Protein AF-A0A0W0TBF0-F1 (afdb_monomer)

Mean predicted aligned error: 8.44 Å

Secondary structure (DSSP, 8-state):
-HHHHHHHHHHHHHHHHHHHTT-------SPSS-HHHHHHHHHHHHHHIIIIITTS---HHHHHHHHHHTHHHHSSHHHHSSPPPTTHHHHHHHHHHHH--SS-TTSHHHHHHHHHHHHHHHHHHHHHHHHHHHHHHHHHIIIIITTHHHHHHHHHHHHHHHHTT-

Nearest PDB structures (foldseek):
  1i49-assembly1_B  TM=1.913E-01  e=9.387E+00  Homo sapiens

Radius of gyration: 16.55 Å; Cα contacts (8 Å, |Δi|>4): 121; chains: 1; bounding box: 34×35×42 Å

Sequence (166 aa):
MRLLFSRLITILLMYCVVLATQAATPKSTDYCPDLNRLELIITELDVMITQEVCTKNVKP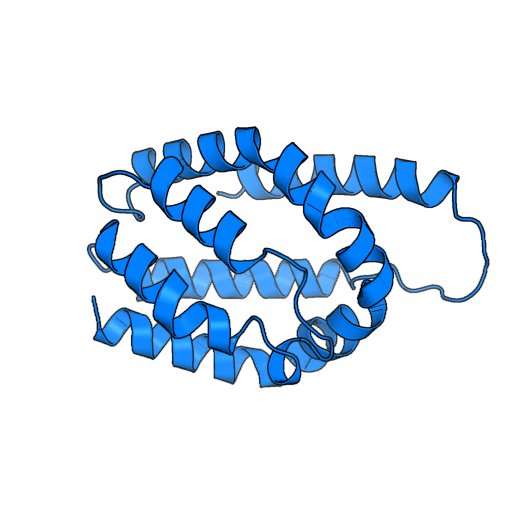ENIQWLAKQLFPKLMNKAFLGVDPPPFWQSITNEVVTNCYPTGNLCMDKVQSDFENCLMEKFPAVIWQFGLWLAENCDALNKNIVLNWDSKKLVVRGLISAFIAKL

pLDDT: mean 81.33, std 16.89, range [35.69, 96.75]

Structure (mmCIF, N/CA/C/O backbone):
data_AF-A0A0W0TBF0-F1
#
_entry.id   AF-A0A0W0TBF0-F1
#
loop_
_atom_site.group_PDB
_atom_site.id
_atom_site.type_symbol
_atom_site.label_atom_id
_atom_site.label_alt_id
_atom_site.label_comp_id
_atom_site.label_asym_id
_atom_site.label_entity_id
_atom_site.label_seq_id
_atom_site.pdbx_PDB_ins_code
_atom_site.Cartn_x
_atom_site.Cartn_y
_atom_site.Cartn_z
_atom_site.occupancy
_atom_site.B_iso_or_equiv
_atom_site.auth_seq_id
_atom_site.auth_comp_id
_atom_site.auth_asym_id
_atom_site.auth_atom_id
_atom_site.pdbx_PDB_model_num
ATOM 1 N N . MET A 1 1 ? -14.763 9.229 -1.726 1.00 42.66 1 MET A N 1
ATOM 2 C CA . MET A 1 1 ? -13.623 8.632 -2.459 1.00 42.66 1 MET A CA 1
ATOM 3 C C . MET A 1 1 ? -13.361 9.186 -3.872 1.00 42.66 1 MET A C 1
ATOM 5 O O . MET A 1 1 ? -12.218 9.513 -4.159 1.00 42.66 1 MET A O 1
ATOM 9 N N . ARG A 1 2 ? -14.361 9.393 -4.755 1.00 37.06 2 ARG A N 1
ATOM 10 C CA . ARG A 1 2 ? -14.132 9.921 -6.133 1.00 37.06 2 ARG A CA 1
ATOM 11 C C . ARG A 1 2 ? -13.478 11.318 -6.222 1.00 37.06 2 ARG A C 1
ATOM 13 O O . ARG A 1 2 ? -12.768 11.597 -7.179 1.00 37.06 2 ARG A O 1
ATOM 20 N N . LEU A 1 3 ? -13.676 12.182 -5.223 1.00 35.91 3 LEU A N 1
ATOM 21 C CA . LEU A 1 3 ? -13.054 13.519 -5.151 1.00 35.91 3 LEU A CA 1
ATOM 22 C C . LEU A 1 3 ? -11.611 13.502 -4.598 1.00 35.91 3 LEU A C 1
ATOM 24 O O . LEU A 1 3 ? -10.888 14.480 -4.767 1.00 35.91 3 LEU A O 1
ATOM 28 N N . LEU A 1 4 ? -11.199 12.397 -3.964 1.00 48.28 4 LEU A N 1
ATOM 29 C CA . LEU A 1 4 ? -9.931 12.235 -3.236 1.00 48.28 4 LEU A CA 1
ATOM 30 C C . LEU A 1 4 ? -8.809 11.816 -4.192 1.00 48.28 4 LEU A C 1
ATOM 32 O O . LEU A 1 4 ? -7.767 12.464 -4.266 1.00 48.28 4 LEU A O 1
ATOM 36 N N . PHE A 1 5 ? -9.092 10.808 -5.020 1.00 42.53 5 PHE A N 1
ATOM 37 C CA . PHE A 1 5 ? -8.205 10.367 -6.095 1.00 42.53 5 PHE A CA 1
ATOM 38 C C . PHE A 1 5 ? -7.980 11.444 -7.145 1.00 42.53 5 PHE A C 1
ATOM 40 O O . PHE A 1 5 ? -6.847 11.679 -7.549 1.00 42.53 5 PHE A O 1
ATOM 47 N N . SER A 1 6 ? -9.040 12.162 -7.524 1.00 35.69 6 SER A N 1
ATOM 48 C CA . SER A 1 6 ? -8.948 13.232 -8.515 1.00 35.69 6 SER A CA 1
ATOM 49 C C . SER A 1 6 ? -7.951 14.317 -8.090 1.00 35.69 6 SER A C 1
ATOM 51 O O . SER A 1 6 ? -7.097 14.687 -8.893 1.00 35.69 6 SER A O 1
ATOM 53 N N . ARG A 1 7 ? -7.976 14.763 -6.821 1.00 41.31 7 ARG A N 1
ATOM 54 C CA . ARG A 1 7 ? -7.078 15.817 -6.309 1.00 41.31 7 ARG A CA 1
ATOM 55 C C . ARG A 1 7 ? -5.642 15.338 -6.075 1.00 41.31 7 ARG A C 1
ATOM 57 O O . ARG A 1 7 ? -4.717 16.082 -6.387 1.00 41.31 7 ARG A O 1
ATOM 64 N N . LEU A 1 8 ? -5.449 14.098 -5.617 1.00 43.69 8 LEU A N 1
ATOM 65 C CA . LEU A 1 8 ? -4.128 13.451 -5.546 1.00 43.69 8 LEU A CA 1
ATOM 66 C C . LEU A 1 8 ? -3.484 13.334 -6.925 1.00 43.69 8 LEU A C 1
ATOM 68 O O . LEU A 1 8 ? -2.328 13.709 -7.093 1.00 43.69 8 LEU A O 1
ATOM 72 N N . ILE A 1 9 ? -4.257 12.889 -7.917 1.00 47.41 9 ILE A N 1
ATOM 73 C CA . ILE A 1 9 ? -3.824 12.789 -9.311 1.00 47.41 9 ILE A CA 1
ATOM 74 C C . ILE A 1 9 ? -3.510 14.180 -9.867 1.00 47.41 9 ILE A C 1
ATOM 76 O O . ILE A 1 9 ? -2.497 14.335 -10.532 1.00 47.41 9 ILE A O 1
ATOM 80 N N . THR A 1 10 ? -4.286 15.222 -9.545 1.00 46.53 10 THR A N 1
ATOM 81 C CA . THR A 1 10 ? -3.979 16.586 -10.029 1.00 46.53 10 THR A CA 1
ATOM 82 C C . THR A 1 10 ? -2.665 17.124 -9.452 1.00 46.53 10 THR A C 1
ATOM 84 O O . THR A 1 10 ? -1.900 17.768 -10.166 1.00 46.53 10 THR A O 1
ATOM 87 N N . ILE A 1 11 ? -2.381 16.851 -8.174 1.00 54.66 11 ILE A N 1
ATOM 88 C CA . ILE A 1 11 ? -1.135 17.264 -7.510 1.00 54.66 11 ILE A CA 1
ATOM 89 C C . ILE A 1 11 ? 0.058 16.453 -8.040 1.00 54.66 11 ILE A C 1
ATOM 91 O O . ILE A 1 11 ? 1.093 17.040 -8.355 1.00 54.66 11 ILE A O 1
ATOM 95 N N . LEU A 1 12 ? -0.097 15.135 -8.221 1.00 50.12 12 LEU A N 1
ATOM 96 C CA . LEU A 1 12 ? 0.917 14.281 -8.850 1.00 50.12 12 LEU A CA 1
ATOM 97 C C . LEU A 1 12 ? 1.203 14.709 -10.295 1.00 50.12 12 LEU A C 1
ATOM 99 O O . LEU A 1 12 ? 2.364 14.812 -10.675 1.00 50.12 12 LEU A O 1
ATOM 103 N N . LEU A 1 13 ? 0.167 15.019 -11.081 1.00 47.91 13 LEU A N 1
ATOM 104 C CA . LEU A 1 13 ? 0.300 15.478 -12.465 1.00 47.91 13 LEU A CA 1
ATOM 105 C C . LEU A 1 13 ? 1.009 16.833 -12.546 1.00 47.91 13 LEU A C 1
ATOM 107 O O . LEU A 1 13 ? 1.907 16.994 -13.370 1.00 47.91 13 LEU A O 1
ATOM 111 N N . MET A 1 14 ? 0.674 17.789 -11.671 1.00 51.81 14 MET A N 1
ATOM 112 C CA . MET A 1 14 ? 1.395 19.067 -11.607 1.00 51.81 14 MET A CA 1
ATOM 113 C C . MET A 1 14 ? 2.875 18.870 -11.247 1.00 51.81 14 MET A C 1
ATOM 115 O O . MET A 1 14 ? 3.736 19.538 -11.815 1.00 51.81 14 MET A O 1
ATOM 119 N N . TYR A 1 15 ? 3.192 17.920 -10.366 1.00 53.25 15 TYR A N 1
ATOM 120 C CA . TYR A 1 15 ? 4.571 17.621 -9.979 1.00 53.25 15 TYR A CA 1
ATOM 121 C C . TYR A 1 15 ? 5.353 16.877 -11.078 1.00 53.25 15 TYR A C 1
ATOM 123 O O . TYR A 1 15 ? 6.505 17.216 -11.347 1.00 53.25 15 TYR A O 1
ATOM 131 N N . CYS A 1 16 ? 4.721 15.934 -11.787 1.00 47.59 16 CYS A N 1
ATOM 132 C CA . CYS A 1 16 ? 5.297 15.264 -12.958 1.00 47.59 16 CYS A CA 1
ATOM 133 C C . CYS A 1 16 ? 5.618 16.249 -14.089 1.00 47.59 16 CYS A C 1
ATOM 135 O O . CYS A 1 16 ? 6.660 16.115 -14.723 1.00 47.59 16 CYS A O 1
ATOM 137 N N . VAL A 1 17 ? 4.777 17.266 -14.314 1.00 53.16 17 VAL A N 1
ATOM 138 C CA . VAL A 1 17 ? 5.052 18.333 -15.293 1.00 53.16 17 VAL A CA 1
ATOM 139 C C . VAL A 1 17 ? 6.274 19.156 -14.875 1.00 53.16 17 VAL A C 1
ATOM 141 O O . VAL A 1 17 ? 7.145 19.417 -15.701 1.00 53.16 17 VAL A O 1
ATOM 144 N N . VAL A 1 18 ? 6.403 19.506 -13.592 1.00 55.72 18 VAL A N 1
ATOM 145 C CA . VAL A 1 18 ? 7.566 20.255 -13.081 1.00 55.72 18 VAL A CA 1
ATOM 146 C C . VAL A 1 18 ? 8.857 19.431 -13.170 1.00 55.72 18 VAL A C 1
ATOM 148 O O . VAL A 1 18 ? 9.891 19.961 -13.574 1.00 55.72 18 VAL A O 1
ATOM 151 N N . LEU A 1 19 ? 8.812 18.130 -12.876 1.00 50.31 19 LEU A N 1
ATOM 152 C CA . LEU A 1 19 ? 9.973 17.241 -12.996 1.00 50.31 19 LEU A CA 1
ATOM 153 C C . LEU A 1 19 ? 10.358 16.951 -14.459 1.00 50.31 19 LEU A C 1
ATOM 155 O O . LEU A 1 19 ? 11.544 16.926 -14.788 1.00 50.31 19 LEU A O 1
ATOM 159 N N . ALA A 1 20 ? 9.379 16.810 -15.358 1.00 49.41 20 ALA A N 1
ATOM 160 C CA . ALA A 1 20 ? 9.617 16.562 -16.782 1.00 49.41 20 ALA A CA 1
ATOM 161 C C . ALA A 1 20 ? 10.278 17.751 -17.503 1.00 49.41 20 ALA A C 1
ATOM 163 O O . ALA A 1 20 ? 10.969 17.553 -18.500 1.00 49.41 20 ALA A O 1
ATOM 164 N N . THR A 1 21 ? 10.131 18.980 -16.992 1.00 49.31 21 THR A N 1
ATOM 165 C CA . THR A 1 21 ? 10.798 20.162 -17.577 1.00 49.31 21 THR A CA 1
ATOM 166 C C . THR A 1 21 ? 12.310 20.221 -17.334 1.00 49.31 21 THR A C 1
ATOM 168 O O . THR A 1 21 ? 12.986 21.012 -17.985 1.00 49.31 21 THR A O 1
ATOM 171 N N . GLN A 1 22 ? 12.867 19.374 -16.457 1.00 47.03 22 GLN A N 1
ATOM 172 C CA . GLN A 1 22 ? 14.301 19.386 -16.126 1.00 47.03 22 GLN A CA 1
ATOM 173 C C . GLN A 1 22 ? 15.070 18.157 -16.635 1.00 47.03 22 GLN A C 1
ATOM 175 O O . GLN A 1 22 ? 16.299 18.161 -16.635 1.00 47.03 22 GLN A O 1
ATOM 180 N N . ALA A 1 23 ? 14.373 17.129 -17.127 1.00 42.50 23 ALA A N 1
ATOM 181 C CA . ALA A 1 23 ? 14.970 15.882 -17.601 1.00 42.50 23 ALA A CA 1
ATOM 182 C C . ALA A 1 23 ? 14.658 15.628 -19.084 1.00 42.50 23 ALA A C 1
ATOM 184 O O . ALA A 1 23 ? 14.138 14.582 -19.464 1.00 42.50 23 ALA A O 1
ATOM 185 N N . ALA A 1 24 ? 14.982 16.585 -19.955 1.00 43.31 24 ALA A N 1
ATOM 186 C CA . ALA A 1 24 ? 14.981 16.336 -21.392 1.00 43.31 24 ALA A CA 1
ATOM 187 C C . ALA A 1 24 ? 16.184 15.450 -21.767 1.00 43.31 24 ALA A C 1
ATOM 189 O O . ALA A 1 24 ? 17.236 15.936 -22.175 1.00 43.31 24 ALA A O 1
ATOM 190 N N . THR A 1 25 ? 16.018 14.131 -21.652 1.00 42.12 25 THR A N 1
ATOM 191 C CA . THR A 1 25 ? 16.780 13.167 -22.457 1.00 42.12 25 THR A CA 1
ATOM 192 C C . THR A 1 25 ? 15.797 12.305 -23.254 1.00 42.12 25 THR A C 1
ATOM 194 O O . THR A 1 25 ? 14.890 11.707 -22.678 1.00 42.12 25 THR A O 1
ATOM 197 N N . PRO A 1 26 ? 15.905 12.264 -24.594 1.00 50.59 26 PRO A N 1
ATOM 198 C CA . PRO A 1 26 ? 14.921 11.601 -25.433 1.00 50.59 26 PRO A CA 1
ATOM 199 C C . PRO A 1 26 ? 15.310 10.132 -25.579 1.00 50.59 26 PRO A C 1
ATOM 201 O O . PRO A 1 26 ? 16.213 9.831 -26.357 1.00 50.59 26 PRO A O 1
ATOM 204 N N . LYS A 1 27 ? 14.665 9.221 -24.836 1.00 41.84 27 LYS A N 1
ATOM 205 C CA . LYS A 1 27 ? 14.562 7.785 -25.185 1.00 41.84 27 LYS A CA 1
ATOM 206 C C . LYS A 1 27 ? 13.635 7.011 -24.234 1.00 41.84 27 LYS A C 1
ATOM 208 O O . LYS A 1 27 ? 14.066 6.158 -23.473 1.00 41.84 27 LYS A O 1
ATOM 213 N N . SER A 1 28 ? 12.344 7.298 -24.309 1.00 43.38 28 SER A N 1
ATOM 214 C CA . SER A 1 28 ? 11.263 6.308 -24.448 1.00 43.38 28 SER A CA 1
ATOM 215 C C . SER A 1 28 ? 9.931 7.031 -24.268 1.00 43.38 28 SER A C 1
ATOM 217 O O . SER A 1 28 ? 9.776 7.905 -23.424 1.00 43.38 28 SER A O 1
ATOM 219 N N . THR A 1 29 ? 8.998 6.734 -25.157 1.00 45.53 29 THR A N 1
ATOM 220 C CA . THR A 1 29 ? 7.708 7.413 -25.313 1.00 45.53 29 THR A CA 1
ATOM 221 C C . THR A 1 29 ? 6.623 6.884 -24.374 1.00 45.53 29 THR A C 1
ATOM 223 O O . THR A 1 29 ? 5.452 7.154 -24.612 1.00 45.53 29 THR A O 1
ATOM 226 N N . ASP A 1 30 ? 6.988 6.186 -23.298 1.00 55.53 30 ASP A N 1
ATOM 227 C CA . ASP A 1 30 ? 6.036 5.689 -22.309 1.00 55.53 30 ASP A CA 1
ATOM 228 C C . ASP A 1 30 ? 6.284 6.411 -20.984 1.00 55.53 30 ASP A C 1
ATOM 230 O O . ASP A 1 30 ? 7.362 6.317 -20.398 1.00 55.53 30 ASP A O 1
ATOM 234 N N . TYR A 1 31 ? 5.291 7.175 -20.522 1.00 65.00 31 TYR A N 1
ATOM 235 C CA . TYR A 1 31 ? 5.307 7.747 -19.178 1.00 65.00 31 TYR A CA 1
ATOM 236 C C . TYR A 1 31 ? 5.559 6.619 -18.175 1.00 65.00 31 TYR A C 1
ATOM 238 O O . TYR A 1 31 ? 4.874 5.597 -18.212 1.00 65.00 31 TYR A O 1
ATOM 246 N N . CYS A 1 32 ? 6.555 6.792 -17.305 1.00 74.12 32 CYS A N 1
ATOM 247 C CA . CYS A 1 32 ? 6.823 5.847 -16.237 1.00 74.12 32 CYS A CA 1
ATOM 248 C C . CYS A 1 32 ? 6.252 6.384 -14.914 1.00 74.12 32 CYS A C 1
ATOM 250 O O . CYS A 1 32 ? 6.642 7.479 -14.494 1.00 74.12 32 CYS A O 1
ATOM 252 N N . PRO A 1 33 ? 5.367 5.629 -14.232 1.00 78.94 33 PRO A N 1
ATOM 253 C CA . PRO A 1 33 ? 4.767 4.352 -14.650 1.00 78.94 33 PRO A CA 1
ATOM 254 C C . PRO A 1 33 ? 3.629 4.539 -15.674 1.00 78.94 33 PRO A C 1
ATOM 256 O O . PRO A 1 33 ? 3.159 5.659 -15.873 1.00 78.94 33 PRO A O 1
ATOM 259 N N . ASP A 1 34 ? 3.134 3.441 -16.265 1.00 86.31 34 ASP A N 1
ATOM 260 C CA . ASP A 1 34 ? 1.900 3.456 -17.071 1.00 86.31 34 ASP A CA 1
ATOM 261 C C . ASP A 1 34 ? 0.722 3.887 -16.179 1.00 86.31 34 ASP A C 1
ATOM 263 O O . ASP A 1 34 ? 0.183 3.101 -15.393 1.00 86.31 34 ASP A O 1
ATOM 267 N N . LEU A 1 35 ? 0.357 5.169 -16.276 1.00 87.06 35 LEU A N 1
ATOM 268 C CA . LEU A 1 35 ? -0.621 5.805 -15.392 1.00 87.06 35 LEU A CA 1
ATOM 269 C C . LEU A 1 35 ? -2.029 5.229 -15.564 1.00 87.06 35 LEU A C 1
ATOM 271 O O . LEU A 1 35 ? -2.746 5.089 -14.576 1.00 87.06 35 LEU A O 1
ATOM 275 N N . ASN A 1 36 ? -2.407 4.845 -16.785 1.00 88.69 36 ASN A N 1
ATOM 276 C CA . ASN A 1 36 ? -3.728 4.278 -17.057 1.00 88.69 36 ASN A CA 1
ATOM 277 C C . ASN A 1 36 ? -3.867 2.908 -16.390 1.00 88.69 36 ASN A C 1
ATOM 279 O O . ASN A 1 36 ? -4.872 2.614 -15.743 1.00 88.69 36 ASN A O 1
ATOM 283 N N . ARG A 1 37 ? -2.837 2.061 -16.505 1.00 88.25 37 ARG A N 1
ATOM 284 C CA . ARG A 1 37 ? -2.821 0.770 -15.806 1.00 88.25 37 ARG A CA 1
ATOM 285 C C . ARG A 1 37 ? -2.757 0.948 -14.301 1.00 88.25 37 ARG A C 1
ATOM 287 O O . ARG A 1 37 ? -3.454 0.234 -13.589 1.00 88.25 37 ARG A O 1
ATOM 294 N N . LEU A 1 38 ? -1.956 1.891 -13.814 1.00 86.81 38 LEU A N 1
ATOM 295 C CA . LEU A 1 38 ? -1.871 2.171 -12.386 1.00 86.81 38 LEU A CA 1
ATOM 296 C C . LEU A 1 38 ? -3.231 2.596 -11.809 1.00 86.81 38 LEU A C 1
ATOM 298 O O . LEU A 1 38 ? -3.619 2.102 -10.752 1.00 86.81 38 LEU A O 1
ATOM 302 N N . GLU A 1 39 ? -3.986 3.443 -12.509 1.00 89.19 39 GLU A N 1
ATOM 303 C CA . GLU A 1 39 ? -5.339 3.844 -12.101 1.00 89.19 39 GLU A CA 1
ATOM 304 C C . GLU A 1 39 ? -6.299 2.645 -12.018 1.00 89.19 39 GLU A C 1
ATOM 306 O O . GLU A 1 39 ? -7.051 2.511 -11.045 1.00 89.19 39 GLU A O 1
ATOM 311 N N . LEU A 1 40 ? -6.232 1.724 -12.986 1.00 90.44 40 LEU A N 1
ATOM 312 C CA . LEU A 1 40 ? -7.013 0.484 -12.955 1.00 90.44 40 LEU A CA 1
ATOM 313 C C . LEU A 1 40 ? -6.640 -0.389 -11.752 1.00 90.44 40 LEU A C 1
ATOM 315 O O . LEU A 1 40 ? -7.528 -0.846 -11.035 1.00 90.44 40 LEU A O 1
ATOM 319 N N . ILE A 1 41 ? -5.344 -0.576 -11.490 1.00 90.62 41 ILE A N 1
ATOM 320 C CA . ILE A 1 41 ? -4.838 -1.337 -10.336 1.00 90.62 41 ILE A CA 1
ATOM 321 C C . ILE A 1 41 ? -5.391 -0.768 -9.033 1.00 90.62 41 ILE A C 1
ATOM 323 O O . ILE A 1 41 ? -5.892 -1.510 -8.188 1.00 90.62 41 ILE A O 1
ATOM 327 N N . ILE A 1 42 ? -5.318 0.552 -8.874 1.00 86.44 42 ILE A N 1
ATOM 328 C CA . ILE A 1 42 ? -5.800 1.222 -7.671 1.00 86.44 42 ILE A CA 1
ATOM 329 C C . ILE A 1 42 ? -7.313 1.050 -7.521 1.00 86.44 42 ILE A C 1
ATOM 331 O O . ILE A 1 42 ? -7.782 0.732 -6.431 1.00 86.44 42 ILE A O 1
ATOM 335 N N . THR A 1 43 ? -8.066 1.191 -8.611 1.00 89.56 43 THR A N 1
ATOM 336 C CA . THR A 1 43 ? -9.519 0.981 -8.607 1.00 89.56 43 THR A CA 1
ATOM 337 C C . THR A 1 43 ? -9.875 -0.451 -8.204 1.00 89.56 43 THR A C 1
ATOM 339 O O . THR A 1 43 ? -10.780 -0.668 -7.401 1.00 89.56 43 THR A O 1
ATOM 342 N N . GLU A 1 44 ? -9.152 -1.449 -8.712 1.00 89.25 44 GLU A N 1
ATOM 343 C CA . GLU A 1 44 ? -9.367 -2.844 -8.321 1.00 89.25 44 GLU A CA 1
ATOM 344 C C . GLU A 1 44 ? -9.060 -3.097 -6.841 1.00 89.25 44 GLU A C 1
ATOM 346 O O . GLU A 1 44 ? -9.787 -3.842 -6.180 1.00 89.25 44 GLU A O 1
ATOM 351 N N . LEU A 1 45 ? -7.982 -2.504 -6.323 1.00 87.19 45 LEU A N 1
ATOM 352 C CA . LEU A 1 45 ? -7.606 -2.616 -4.915 1.00 87.19 45 LEU A CA 1
ATOM 353 C C . LEU A 1 45 ? -8.631 -1.957 -3.999 1.00 87.19 45 LEU A C 1
ATOM 355 O O . LEU A 1 45 ? -8.989 -2.551 -2.985 1.00 87.19 45 LEU A O 1
ATOM 359 N N . ASP A 1 46 ? -9.129 -0.778 -4.371 1.00 86.50 46 ASP A N 1
ATOM 360 C CA . ASP A 1 46 ? -10.203 -0.098 -3.650 1.00 86.50 46 ASP A CA 1
ATOM 361 C C . ASP A 1 46 ? -11.445 -0.989 -3.549 1.00 86.50 46 ASP A C 1
ATOM 363 O O . ASP A 1 46 ? -11.958 -1.231 -2.457 1.00 86.50 46 ASP A O 1
ATOM 367 N N . VAL A 1 47 ? -11.875 -1.571 -4.671 1.00 89.19 47 VAL A N 1
ATOM 368 C CA . VAL A 1 47 ? -13.017 -2.492 -4.687 1.00 89.19 47 VAL A CA 1
ATOM 369 C C . VAL A 1 47 ? -12.780 -3.686 -3.756 1.00 89.19 47 VAL A C 1
ATOM 371 O O . VAL A 1 47 ? -13.655 -3.997 -2.950 1.00 89.19 47 VAL A O 1
ATOM 374 N N . MET A 1 48 ? -11.605 -4.326 -3.809 1.00 84.50 48 MET A N 1
ATOM 375 C CA . MET A 1 48 ? -11.276 -5.459 -2.928 1.00 84.50 48 MET A CA 1
ATOM 376 C C . MET A 1 48 ? -11.282 -5.060 -1.446 1.00 84.50 48 MET A C 1
ATOM 378 O O . MET A 1 48 ? -11.866 -5.757 -0.619 1.00 84.50 48 MET A O 1
ATOM 382 N N . ILE A 1 49 ? -10.672 -3.928 -1.091 1.00 84.81 49 ILE A N 1
ATOM 383 C CA . ILE A 1 49 ? -10.627 -3.453 0.298 1.00 84.81 49 ILE A CA 1
ATOM 384 C C . ILE A 1 49 ? -12.038 -3.098 0.776 1.00 84.81 49 ILE A C 1
ATOM 386 O O . ILE A 1 49 ? -12.481 -3.580 1.817 1.00 84.81 49 ILE A O 1
ATOM 390 N N . THR A 1 50 ? -12.778 -2.311 0.002 1.00 85.94 50 THR A N 1
ATOM 391 C CA . THR A 1 50 ? -14.112 -1.846 0.382 1.00 85.94 50 THR A CA 1
ATOM 392 C C . THR A 1 50 ? -15.102 -3.007 0.517 1.00 85.94 50 THR A C 1
ATOM 394 O O . THR A 1 50 ? -15.874 -3.051 1.474 1.00 85.94 50 THR A O 1
ATOM 397 N N . GLN A 1 51 ? -15.073 -3.981 -0.397 1.00 87.56 51 GLN A N 1
ATOM 398 C CA . GLN A 1 51 ? -16.033 -5.090 -0.397 1.00 87.56 51 GLN A CA 1
ATOM 399 C C . GLN A 1 51 ? -15.652 -6.236 0.544 1.00 87.56 51 GLN A C 1
ATOM 401 O O . GLN A 1 51 ? -16.539 -6.864 1.121 1.00 87.56 51 GLN A O 1
ATOM 406 N N . GLU A 1 52 ? -14.363 -6.534 0.713 1.00 85.44 52 GLU A N 1
ATOM 407 C CA . GLU A 1 52 ? -13.930 -7.723 1.459 1.00 85.44 52 GLU A CA 1
ATOM 408 C C . GLU A 1 52 ? -13.415 -7.378 2.861 1.00 85.44 52 GLU A C 1
ATOM 410 O O . GLU A 1 52 ? -13.700 -8.096 3.820 1.00 85.44 52 GLU A O 1
ATOM 415 N N . VAL A 1 53 ? -12.698 -6.259 3.003 1.00 86.31 53 VAL A N 1
ATOM 416 C CA . VAL A 1 53 ? -12.091 -5.836 4.275 1.00 86.31 53 VAL A CA 1
ATOM 417 C C . VAL A 1 53 ? -13.048 -4.946 5.064 1.00 86.31 53 VAL A C 1
ATOM 419 O O . VAL A 1 53 ? -13.251 -5.173 6.255 1.00 86.31 53 VAL A O 1
ATOM 422 N N . CYS A 1 54 ? -13.699 -3.980 4.411 1.00 85.94 54 CYS A N 1
ATOM 423 C CA . CYS A 1 54 ? -14.562 -3.013 5.093 1.00 85.94 54 CYS A CA 1
ATOM 424 C C . CYS A 1 54 ? -15.947 -3.516 5.494 1.00 85.94 54 CYS A C 1
ATOM 426 O O . CYS A 1 54 ? -16.725 -2.788 6.107 1.00 85.94 54 CYS A O 1
ATOM 428 N N . THR A 1 55 ? -16.212 -4.801 5.278 1.00 85.69 55 THR A N 1
ATOM 429 C CA . THR A 1 55 ? -17.309 -5.515 5.943 1.00 85.69 55 THR A CA 1
ATOM 430 C C . THR A 1 55 ? -16.952 -5.953 7.370 1.00 85.69 55 THR A C 1
ATOM 432 O O . THR A 1 55 ? -17.807 -6.474 8.088 1.00 85.69 55 THR A O 1
ATOM 435 N N . LYS A 1 56 ? -15.696 -5.766 7.798 1.00 86.06 56 LYS A N 1
ATOM 436 C CA . LYS A 1 56 ? -15.171 -6.153 9.114 1.00 86.06 56 LYS A CA 1
ATOM 437 C C . LYS A 1 56 ? -14.902 -4.932 9.998 1.00 86.06 56 LYS A C 1
ATOM 439 O O . LYS A 1 56 ? -14.810 -3.799 9.533 1.00 86.06 56 LYS A O 1
ATOM 444 N N . ASN A 1 57 ? -14.750 -5.173 11.301 1.00 88.50 57 ASN A N 1
ATOM 445 C CA . ASN A 1 57 ? -14.316 -4.150 12.252 1.00 88.50 57 ASN A CA 1
ATOM 446 C C . ASN A 1 57 ? -12.784 -4.086 12.278 1.00 88.50 57 ASN A C 1
ATOM 448 O O . ASN A 1 57 ? -12.148 -4.749 13.096 1.00 88.50 57 ASN A O 1
ATOM 452 N N . VAL A 1 58 ? -12.202 -3.331 11.350 1.00 89.31 58 VAL A N 1
ATOM 453 C CA . VAL A 1 58 ? -10.751 -3.156 11.259 1.00 89.31 58 VAL A CA 1
ATOM 454 C C . VAL A 1 58 ? -10.321 -2.184 12.343 1.00 89.31 58 VAL A C 1
ATOM 456 O O . VAL A 1 58 ? -10.779 -1.052 12.328 1.00 89.31 58 VAL A O 1
ATOM 459 N N . LYS A 1 59 ? -9.458 -2.609 13.265 1.00 91.38 59 LYS A N 1
ATOM 460 C CA . LYS A 1 59 ? -8.926 -1.799 14.369 1.00 91.38 59 LYS A CA 1
ATOM 461 C C . LYS A 1 59 ? -7.430 -1.489 14.180 1.00 91.38 59 LYS A C 1
ATOM 463 O O . LYS A 1 59 ? -6.762 -2.167 13.388 1.00 91.38 59 LYS A O 1
ATOM 468 N N . PRO A 1 60 ? -6.857 -0.515 14.916 1.00 89.06 60 PRO A N 1
ATOM 469 C CA . PRO A 1 60 ? -5.440 -0.154 14.803 1.00 89.06 60 PRO A CA 1
ATOM 470 C C . PRO A 1 60 ? -4.476 -1.335 14.952 1.00 89.06 60 PRO A C 1
ATOM 472 O O . PRO A 1 60 ? -3.529 -1.467 14.175 1.00 89.06 60 PRO A O 1
ATOM 475 N N . GLU A 1 61 ? -4.738 -2.250 15.888 1.00 90.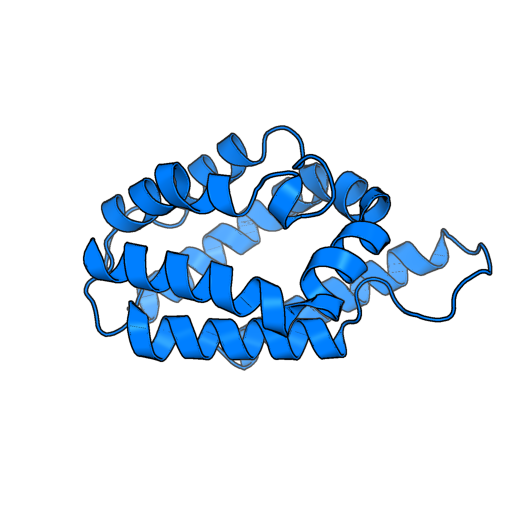94 61 GLU A N 1
ATOM 476 C CA . GLU A 1 61 ? -3.919 -3.445 16.104 1.00 90.94 61 GLU A CA 1
ATOM 477 C C . GLU A 1 61 ? -3.874 -4.370 14.878 1.00 90.94 61 GLU A C 1
ATOM 479 O O . GLU A 1 61 ? -2.856 -5.025 14.629 1.00 90.94 61 GLU A O 1
ATOM 484 N N . ASN A 1 62 ? -4.940 -4.394 14.070 1.00 89.88 62 ASN A N 1
ATOM 485 C CA . ASN A 1 62 ? -4.976 -5.177 12.842 1.00 89.88 62 ASN A CA 1
ATOM 486 C C . ASN A 1 62 ? -4.023 -4.575 11.803 1.00 89.88 62 ASN A C 1
ATOM 488 O O . ASN A 1 62 ? -3.226 -5.298 11.204 1.00 89.88 62 ASN A O 1
ATOM 492 N N . ILE A 1 63 ? -4.045 -3.253 11.628 1.00 86.12 63 ILE A N 1
ATOM 493 C CA . ILE A 1 63 ? -3.168 -2.569 10.668 1.00 86.12 63 ILE A CA 1
ATOM 494 C C . ILE A 1 63 ? -1.704 -2.622 11.116 1.00 86.12 63 ILE A C 1
ATOM 496 O O . ILE A 1 63 ? -0.822 -2.857 10.291 1.00 86.12 63 ILE A O 1
ATOM 500 N N . GLN A 1 64 ? -1.426 -2.521 12.419 1.00 87.06 64 GLN A N 1
ATOM 501 C CA . GLN A 1 64 ? -0.077 -2.741 12.951 1.00 87.06 64 GLN A CA 1
ATOM 502 C C . GLN A 1 64 ? 0.433 -4.161 12.675 1.00 87.06 64 GLN A C 1
ATOM 504 O O . GLN A 1 64 ? 1.602 -4.347 12.327 1.00 87.06 64 GLN A O 1
ATOM 509 N N . TRP A 1 65 ? -0.426 -5.175 12.819 1.00 88.88 65 TRP A N 1
ATOM 510 C CA . TRP A 1 65 ? -0.077 -6.549 12.462 1.00 88.88 65 TRP A CA 1
ATOM 511 C C . TRP A 1 65 ? 0.210 -6.677 10.962 1.00 88.88 65 TRP A C 1
ATOM 513 O O . TRP A 1 65 ? 1.234 -7.244 10.585 1.00 88.88 65 TRP A O 1
ATOM 523 N N . LEU A 1 66 ? -0.629 -6.088 10.109 1.00 86.94 66 LEU A N 1
ATOM 524 C CA . LEU A 1 66 ? -0.451 -6.088 8.657 1.00 86.94 66 LEU A CA 1
ATOM 525 C C . LEU A 1 66 ? 0.863 -5.406 8.238 1.00 86.94 66 LEU A C 1
ATOM 527 O O . LEU A 1 66 ? 1.617 -5.985 7.451 1.00 86.94 66 LEU A O 1
ATOM 531 N N . ALA A 1 67 ? 1.199 -4.255 8.826 1.00 86.12 67 ALA A N 1
ATOM 532 C CA . ALA A 1 67 ? 2.460 -3.551 8.579 1.00 86.12 67 ALA A CA 1
ATOM 533 C C . ALA A 1 67 ? 3.691 -4.390 8.968 1.00 86.12 67 ALA A C 1
ATOM 535 O O . ALA A 1 67 ? 4.708 -4.369 8.278 1.00 86.12 67 ALA A O 1
ATOM 536 N N . LYS A 1 68 ? 3.600 -5.172 10.050 1.00 86.81 68 LYS A N 1
ATOM 537 C CA . LYS A 1 68 ? 4.705 -6.019 10.527 1.00 86.81 68 LYS A CA 1
ATOM 538 C C . LYS A 1 68 ? 4.822 -7.352 9.788 1.00 86.81 68 LYS A C 1
ATOM 540 O O . LYS A 1 68 ? 5.930 -7.848 9.633 1.00 86.81 68 LYS A O 1
ATOM 545 N N . GLN A 1 69 ? 3.705 -7.952 9.381 1.00 87.06 69 GLN A N 1
ATOM 546 C CA . GLN A 1 69 ? 3.667 -9.349 8.926 1.00 87.06 69 GLN A CA 1
ATOM 547 C C . GLN A 1 69 ? 3.433 -9.505 7.425 1.00 87.06 69 GLN A C 1
ATOM 549 O O . GLN A 1 69 ? 3.928 -10.458 6.817 1.00 87.06 69 GLN A O 1
ATOM 554 N N . LEU A 1 70 ? 2.665 -8.600 6.815 1.00 85.62 70 LEU A N 1
ATOM 555 C CA . LEU A 1 70 ? 2.250 -8.724 5.419 1.00 85.62 70 LEU A CA 1
ATOM 556 C C . LEU A 1 70 ? 2.965 -7.735 4.506 1.00 85.62 70 LEU A C 1
ATOM 558 O O . LEU A 1 70 ? 3.400 -8.136 3.431 1.00 85.62 70 LEU A O 1
ATOM 562 N N . PHE A 1 71 ? 3.173 -6.488 4.930 1.00 86.06 71 PHE A N 1
ATOM 563 C CA . PHE A 1 71 ? 3.901 -5.514 4.110 1.00 86.06 71 PHE A CA 1
ATOM 564 C C . PHE A 1 71 ? 5.319 -5.951 3.721 1.00 86.06 71 PHE A C 1
ATOM 566 O O . PHE A 1 71 ? 5.654 -5.775 2.552 1.00 86.06 71 PHE A O 1
ATOM 573 N N . PRO A 1 72 ? 6.127 -6.621 4.571 1.00 90.94 72 PRO A N 1
ATOM 574 C CA . PRO A 1 72 ? 7.420 -7.161 4.135 1.00 90.94 72 PRO A CA 1
ATOM 575 C C . PRO A 1 72 ? 7.324 -8.160 2.967 1.00 90.94 72 PRO A C 1
ATOM 577 O O . PRO A 1 72 ? 8.270 -8.318 2.196 1.00 90.94 72 PRO A O 1
ATOM 580 N N . LYS A 1 73 ? 6.174 -8.827 2.789 1.00 89.31 73 LYS A N 1
ATOM 581 C CA . LYS A 1 73 ? 5.934 -9.755 1.669 1.00 89.31 73 LYS A CA 1
ATOM 582 C C . LYS A 1 73 ? 5.680 -9.032 0.340 1.00 89.31 73 LYS A C 1
ATOM 584 O O . LYS A 1 73 ? 5.828 -9.652 -0.710 1.00 89.31 73 LYS A O 1
ATOM 589 N N . LEU A 1 74 ? 5.356 -7.739 0.387 1.00 89.94 74 LEU A N 1
ATOM 590 C CA . LEU A 1 74 ? 5.259 -6.850 -0.775 1.00 89.94 74 LEU A CA 1
ATOM 591 C C . LEU A 1 74 ? 6.513 -5.981 -0.937 1.00 89.94 74 LEU A C 1
ATOM 593 O O . LEU A 1 74 ? 6.959 -5.735 -2.050 1.00 89.94 74 LEU A O 1
ATOM 597 N N . MET A 1 75 ? 7.120 -5.559 0.169 1.00 91.50 75 MET A N 1
ATOM 598 C CA . MET A 1 75 ? 8.296 -4.690 0.208 1.00 91.50 75 MET A CA 1
ATOM 599 C C . MET A 1 75 ? 9.593 -5.500 0.195 1.00 91.50 75 MET A C 1
ATOM 601 O O . MET A 1 75 ? 10.416 -5.422 1.106 1.00 91.50 75 MET A O 1
ATOM 605 N N . ASN A 1 76 ? 9.764 -6.314 -0.845 1.00 93.81 76 ASN A N 1
ATOM 606 C CA . ASN A 1 76 ? 10.978 -7.089 -1.080 1.00 93.81 76 ASN A CA 1
ATOM 607 C C . ASN A 1 76 ? 11.309 -7.169 -2.572 1.00 93.81 76 ASN A C 1
ATOM 609 O O . ASN A 1 76 ? 10.453 -6.960 -3.435 1.00 93.81 76 ASN A O 1
ATOM 613 N N . LYS A 1 77 ? 12.553 -7.556 -2.862 1.00 95.88 77 LYS A N 1
ATOM 614 C CA . LYS A 1 77 ? 13.083 -7.653 -4.223 1.00 95.88 77 LYS A CA 1
ATOM 615 C C . LYS A 1 77 ? 12.302 -8.589 -5.137 1.00 95.88 77 LYS A C 1
ATOM 617 O O . LYS A 1 77 ? 12.145 -8.285 -6.313 1.00 95.88 77 LYS A O 1
ATOM 622 N N . ALA A 1 78 ? 11.781 -9.703 -4.625 1.00 95.06 78 ALA A N 1
ATOM 623 C CA . ALA A 1 78 ? 11.025 -10.649 -5.446 1.00 95.06 78 ALA A CA 1
ATOM 624 C C . ALA A 1 78 ? 9.675 -10.068 -5.901 1.00 95.06 78 ALA A C 1
ATOM 626 O O . ALA A 1 78 ? 9.220 -10.321 -7.021 1.00 95.06 78 ALA A O 1
ATOM 627 N N . PHE A 1 79 ? 9.027 -9.268 -5.052 1.00 93.00 79 PHE A N 1
ATOM 628 C CA . PHE A 1 79 ? 7.776 -8.618 -5.414 1.00 93.00 79 PHE A CA 1
ATOM 629 C C . PHE A 1 79 ? 8.007 -7.372 -6.282 1.00 93.00 79 PHE A C 1
ATOM 631 O O . PHE A 1 79 ? 7.409 -7.293 -7.356 1.00 93.00 79 PHE A O 1
ATOM 638 N N . LEU A 1 80 ? 8.894 -6.463 -5.857 1.00 93.88 80 LEU A N 1
ATOM 639 C CA . LEU A 1 80 ? 9.145 -5.163 -6.498 1.00 93.88 80 LEU A CA 1
ATOM 640 C C . LEU A 1 80 ? 10.039 -5.246 -7.747 1.00 93.88 80 LEU A C 1
ATOM 642 O O . LEU A 1 80 ? 9.999 -4.361 -8.595 1.00 93.88 80 LEU A O 1
ATOM 646 N N . GLY A 1 81 ? 10.870 -6.286 -7.857 1.00 94.88 81 GLY A N 1
ATOM 647 C CA . GLY A 1 81 ? 11.932 -6.394 -8.864 1.00 94.88 81 GLY A CA 1
ATOM 648 C C . GLY A 1 81 ? 13.213 -5.624 -8.520 1.00 94.88 81 GLY A C 1
ATOM 649 O O . GLY A 1 81 ? 14.216 -5.769 -9.214 1.00 94.88 81 GLY A O 1
ATOM 650 N N . VAL A 1 82 ? 13.193 -4.843 -7.440 1.00 95.50 82 VAL A N 1
ATOM 651 C CA . VAL A 1 82 ? 14.295 -4.021 -6.920 1.00 95.50 82 VAL A CA 1
ATOM 652 C C . VAL A 1 82 ? 14.306 -4.074 -5.398 1.00 95.50 82 VAL A C 1
ATOM 654 O O . VAL A 1 82 ? 13.294 -4.397 -4.773 1.00 95.50 82 VAL A O 1
ATOM 657 N N . ASP A 1 83 ? 15.449 -3.773 -4.792 1.00 96.75 83 ASP A N 1
ATOM 658 C CA . ASP A 1 83 ? 15.538 -3.679 -3.338 1.00 96.75 83 ASP A CA 1
ATOM 659 C C . ASP A 1 83 ? 14.648 -2.530 -2.825 1.00 96.75 83 ASP A C 1
ATOM 661 O O . ASP A 1 83 ? 14.619 -1.465 -3.446 1.00 96.75 83 ASP A O 1
ATOM 665 N N . PRO A 1 84 ? 13.884 -2.739 -1.736 1.00 94.19 84 PRO A N 1
ATOM 666 C CA . PRO A 1 84 ? 12.931 -1.749 -1.243 1.00 94.19 84 PRO A CA 1
ATOM 667 C C . PRO A 1 84 ? 13.642 -0.457 -0.804 1.00 94.19 84 PRO A C 1
ATOM 669 O O . PRO A 1 84 ? 14.818 -0.504 -0.429 1.00 94.19 84 PRO A O 1
ATOM 672 N N . PRO A 1 85 ? 12.940 0.693 -0.794 1.00 91.88 85 PRO A N 1
ATOM 673 C CA . PRO A 1 85 ? 13.552 1.957 -0.419 1.00 91.88 85 PRO A CA 1
ATOM 674 C C . PRO A 1 85 ? 14.065 1.903 1.024 1.00 91.88 85 PRO A C 1
ATOM 676 O O . PRO A 1 85 ? 13.456 1.249 1.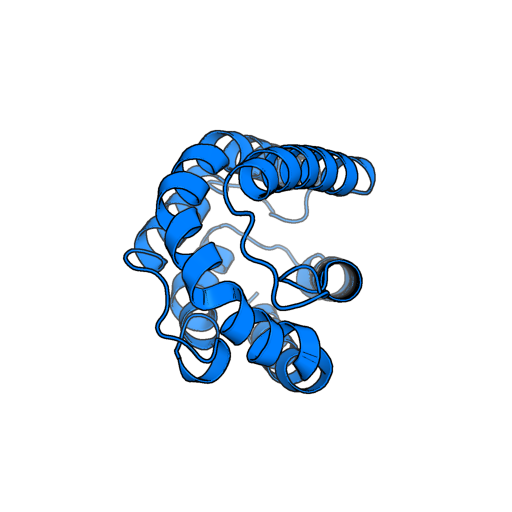879 1.00 91.88 85 PRO A O 1
ATOM 679 N N . PRO A 1 86 ? 15.165 2.598 1.343 1.00 90.19 86 PRO A N 1
ATOM 680 C CA . PRO A 1 86 ? 15.667 2.642 2.707 1.00 90.19 86 PRO A CA 1
ATOM 681 C C . PRO A 1 86 ? 14.601 3.210 3.655 1.00 90.19 86 PRO A C 1
ATOM 683 O O . PRO A 1 86 ? 13.793 4.056 3.281 1.00 90.19 86 PRO A O 1
ATOM 686 N N . PHE A 1 87 ? 14.588 2.725 4.898 1.00 89.00 87 PHE A N 1
ATOM 687 C CA . PHE A 1 87 ? 13.673 3.173 5.961 1.00 89.00 87 PHE A CA 1
ATOM 688 C C . PHE A 1 87 ? 12.169 2.960 5.705 1.00 89.00 87 PHE A C 1
ATOM 690 O O . PHE A 1 87 ? 11.358 3.395 6.527 1.00 89.00 87 PHE A O 1
ATOM 697 N N . TRP A 1 88 ? 11.776 2.230 4.650 1.00 89.88 88 TRP A N 1
ATOM 698 C CA . TRP A 1 88 ? 10.366 2.019 4.294 1.00 89.88 88 TRP A CA 1
ATOM 699 C C . TRP A 1 88 ? 9.506 1.517 5.457 1.00 89.88 88 TRP A C 1
ATOM 701 O O . TRP A 1 88 ? 8.376 1.966 5.658 1.00 89.88 88 TRP A O 1
ATOM 711 N N . GLN A 1 89 ? 10.064 0.615 6.264 1.00 89.88 89 GLN A N 1
ATOM 712 C CA . GLN A 1 89 ? 9.371 0.013 7.392 1.00 89.88 89 GLN A CA 1
ATOM 713 C C . GLN A 1 89 ? 9.158 1.015 8.533 1.00 89.88 89 GLN A C 1
ATOM 715 O O . GLN A 1 89 ? 8.099 1.015 9.156 1.00 89.88 89 GLN A O 1
ATOM 720 N N . SER A 1 90 ? 10.132 1.894 8.789 1.00 89.62 90 SER A N 1
ATOM 721 C CA . SER A 1 90 ? 10.013 2.939 9.814 1.00 89.62 90 SER A CA 1
ATOM 722 C C . SER A 1 90 ? 8.912 3.930 9.453 1.00 89.62 90 SER A C 1
ATOM 724 O O . SER A 1 90 ? 8.048 4.215 10.274 1.00 89.62 90 SER A O 1
ATOM 726 N N . ILE A 1 91 ? 8.904 4.386 8.200 1.00 87.50 91 ILE A N 1
ATOM 727 C CA . ILE A 1 91 ? 7.920 5.344 7.679 1.00 87.50 91 ILE A CA 1
ATOM 728 C C . ILE A 1 91 ? 6.519 4.733 7.696 1.00 87.50 91 ILE A C 1
ATOM 730 O O . ILE A 1 91 ? 5.572 5.353 8.170 1.00 87.50 91 ILE A O 1
ATOM 734 N N . THR A 1 92 ? 6.395 3.476 7.264 1.00 86.88 92 THR A N 1
ATOM 735 C CA . THR A 1 92 ? 5.136 2.724 7.351 1.00 86.88 92 THR A CA 1
ATOM 736 C C . THR A 1 92 ? 4.623 2.672 8.789 1.00 86.88 92 THR A C 1
ATOM 738 O O . THR A 1 92 ? 3.460 2.978 9.044 1.00 86.88 92 THR A O 1
ATOM 741 N N . ASN A 1 93 ? 5.480 2.288 9.739 1.00 87.81 93 ASN A N 1
ATOM 742 C CA . ASN A 1 93 ? 5.095 2.178 11.143 1.00 87.81 93 ASN A CA 1
ATOM 743 C C . ASN A 1 93 ? 4.676 3.533 11.723 1.00 87.81 93 ASN A C 1
ATOM 745 O O . ASN A 1 93 ? 3.712 3.595 12.486 1.00 87.81 93 ASN A O 1
ATOM 749 N N . GLU A 1 94 ? 5.375 4.606 11.353 1.00 87.81 94 GLU A N 1
ATOM 750 C CA . GLU A 1 94 ? 5.039 5.965 11.761 1.00 87.81 94 GLU A CA 1
ATOM 751 C C . GLU A 1 94 ? 3.660 6.380 11.234 1.00 87.81 94 GLU A C 1
ATOM 753 O O . GLU A 1 94 ? 2.831 6.849 12.011 1.00 87.81 94 GLU A O 1
ATOM 758 N N . VAL A 1 95 ? 3.390 6.175 9.942 1.00 87.06 95 VAL A N 1
ATOM 759 C CA . VAL A 1 95 ? 2.094 6.500 9.327 1.00 87.06 95 VAL A CA 1
ATOM 760 C C . VAL A 1 95 ? 0.971 5.715 9.995 1.00 87.06 95 VAL A C 1
ATOM 762 O O . VAL A 1 95 ? -0.018 6.308 10.411 1.00 87.06 95 VAL A O 1
ATOM 765 N N . VAL A 1 96 ? 1.129 4.400 10.167 1.00 86.62 96 VAL A N 1
ATOM 766 C CA . VAL A 1 96 ? 0.105 3.564 10.812 1.00 86.62 96 VAL A CA 1
ATOM 767 C C . VAL A 1 96 ? -0.165 4.024 12.243 1.00 86.62 96 VAL A C 1
ATOM 769 O O . VAL A 1 96 ? -1.318 4.154 12.636 1.00 86.62 96 VAL A O 1
ATOM 772 N N . THR A 1 97 ? 0.884 4.296 13.018 1.00 88.44 97 THR A N 1
ATOM 773 C CA . THR A 1 97 ? 0.739 4.658 14.435 1.00 88.44 97 THR A CA 1
ATOM 774 C C . THR A 1 97 ? 0.138 6.049 14.612 1.00 88.44 97 THR A C 1
ATOM 776 O O . THR A 1 97 ? -0.708 6.244 15.480 1.00 88.44 97 THR A O 1
ATOM 779 N N . ASN A 1 98 ? 0.553 7.010 13.786 1.00 90.12 98 ASN A N 1
ATOM 780 C CA . ASN A 1 98 ? 0.173 8.410 13.955 1.00 90.12 98 ASN A CA 1
ATOM 781 C C . ASN A 1 98 ? -1.126 8.767 13.230 1.00 90.12 98 ASN A C 1
ATOM 783 O O . ASN A 1 98 ? -1.888 9.584 13.736 1.00 90.12 98 ASN A O 1
ATOM 787 N N . CYS A 1 99 ? -1.386 8.168 12.066 1.00 89.00 99 CYS A N 1
ATOM 788 C CA . CYS A 1 99 ? -2.568 8.487 11.266 1.00 89.00 99 CYS A CA 1
ATOM 789 C C . CYS A 1 99 ? -3.755 7.578 11.552 1.00 89.00 99 CYS A C 1
ATOM 791 O O . CYS A 1 99 ? -4.879 7.935 11.212 1.00 89.00 99 CYS A O 1
ATOM 793 N N . TYR A 1 100 ? -3.540 6.431 12.200 1.00 90.69 100 TYR A N 1
ATOM 794 C CA . TYR A 1 100 ? -4.626 5.538 12.581 1.00 90.69 100 TYR A CA 1
ATOM 795 C C . TYR A 1 100 ? -4.574 5.131 14.064 1.00 90.69 100 TYR A C 1
ATOM 797 O O . TYR A 1 100 ? -4.382 3.959 14.396 1.00 90.69 100 TYR A O 1
ATOM 805 N N . PRO A 1 101 ? -4.747 6.092 14.991 1.00 89.25 101 PRO A N 1
ATOM 806 C CA . PRO A 1 101 ? -4.592 5.826 16.417 1.00 89.25 101 PRO A CA 1
ATOM 807 C C . PRO A 1 101 ? -5.780 5.069 17.028 1.00 89.25 101 PRO A C 1
ATOM 809 O O . PRO A 1 101 ? -5.597 4.325 17.989 1.00 89.25 101 PRO A O 1
ATOM 812 N N . THR A 1 102 ? -7.006 5.267 16.521 1.00 91.94 102 THR A N 1
ATOM 813 C CA . THR A 1 102 ? -8.237 4.696 17.099 1.00 91.94 102 THR A CA 1
ATOM 814 C C . THR A 1 102 ? -9.349 4.523 16.058 1.00 91.94 102 THR A C 1
ATOM 816 O O . THR A 1 102 ? -9.286 5.081 14.965 1.00 91.94 102 THR A O 1
ATOM 819 N N . GLY A 1 103 ? -10.403 3.787 16.429 1.00 92.00 103 GLY A N 1
ATOM 820 C CA . GLY A 1 103 ? -11.633 3.659 15.641 1.00 92.00 103 GLY A CA 1
ATOM 821 C C . GLY A 1 103 ? -11.597 2.536 14.605 1.00 92.00 103 GLY A C 1
ATOM 822 O O . GLY A 1 103 ? -10.606 1.820 14.483 1.00 92.00 103 GLY A O 1
ATOM 823 N N . ASN A 1 104 ? -12.700 2.366 13.873 1.00 92.12 104 ASN A N 1
ATOM 824 C CA . ASN A 1 104 ? -12.767 1.421 12.761 1.00 92.12 104 ASN A CA 1
ATOM 825 C C . ASN A 1 104 ? -12.290 2.105 11.472 1.00 92.12 104 ASN A C 1
ATOM 827 O O . ASN A 1 104 ? -12.911 3.087 11.068 1.00 9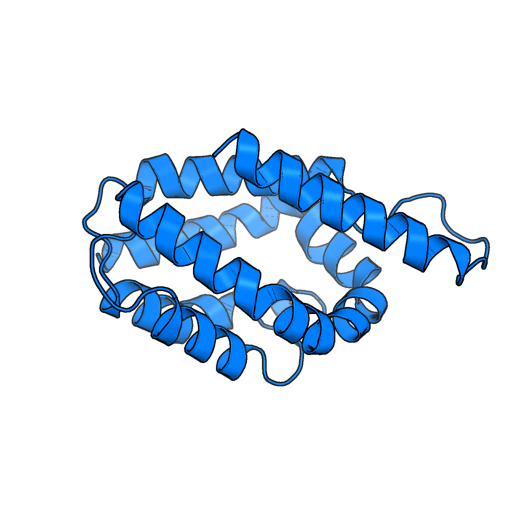2.12 104 ASN A O 1
ATOM 831 N N . LEU A 1 105 ? -11.242 1.584 10.817 1.00 87.44 105 LEU A N 1
ATOM 832 C CA . LEU A 1 105 ? -10.678 2.169 9.586 1.00 87.44 105 LEU A CA 1
ATOM 833 C C . LEU A 1 105 ? -11.711 2.295 8.458 1.00 87.44 105 LEU A C 1
ATOM 835 O O . LEU A 1 105 ? -11.521 3.075 7.539 1.00 87.44 105 LEU A O 1
ATOM 839 N N . CYS A 1 106 ? -12.803 1.540 8.515 1.00 90.00 106 CYS A N 1
ATOM 840 C CA . CYS A 1 106 ? -13.836 1.533 7.486 1.00 90.00 106 CYS A CA 1
ATOM 841 C C . CYS A 1 106 ? -15.016 2.473 7.769 1.00 90.00 106 CYS A C 1
ATOM 843 O O . CYS A 1 106 ? -16.013 2.439 7.056 1.00 90.00 106 CYS A O 1
ATOM 845 N N . MET A 1 107 ? -14.922 3.312 8.803 1.00 91.25 107 MET A N 1
ATOM 846 C CA . MET A 1 107 ? -15.860 4.413 9.016 1.00 91.25 107 MET A CA 1
ATOM 847 C C . MET A 1 107 ? -15.390 5.664 8.275 1.00 91.25 107 MET A C 1
ATOM 849 O O . MET A 1 107 ? -14.244 6.070 8.450 1.00 91.25 107 MET A O 1
ATOM 853 N N . ASP A 1 108 ? -16.299 6.338 7.567 1.00 90.06 108 ASP A N 1
ATOM 854 C CA . ASP A 1 108 ? -16.012 7.548 6.776 1.00 90.06 108 ASP A CA 1
ATOM 855 C C . ASP A 1 108 ? -15.182 8.593 7.533 1.00 90.06 108 ASP A C 1
ATOM 857 O O . ASP A 1 108 ? -14.220 9.143 7.002 1.00 90.06 108 ASP A O 1
ATOM 861 N N . LYS A 1 109 ? -15.523 8.848 8.804 1.00 90.75 109 LYS A N 1
ATOM 862 C CA . LYS A 1 109 ? -14.785 9.804 9.638 1.00 90.75 109 LYS A CA 1
ATOM 863 C C . LYS A 1 109 ? -13.335 9.370 9.858 1.00 90.75 109 LYS A C 1
ATOM 865 O O . LYS A 1 109 ? -12.432 10.179 9.708 1.00 90.75 109 LYS A O 1
ATOM 870 N N . VAL A 1 110 ? -13.117 8.099 10.189 1.00 90.44 110 VAL A N 1
ATOM 871 C CA . VAL A 1 110 ? -11.775 7.561 10.449 1.00 90.44 110 VAL A CA 1
ATOM 872 C C . VAL A 1 110 ? -10.951 7.530 9.162 1.00 90.44 110 VAL A C 1
ATOM 874 O O . VAL A 1 110 ? -9.768 7.850 9.202 1.00 90.44 110 VAL A O 1
ATOM 877 N N . GLN A 1 111 ? -11.569 7.215 8.018 1.00 88.75 111 GLN A N 1
ATOM 878 C CA . GLN A 1 111 ? -10.917 7.308 6.707 1.00 88.75 111 GLN A CA 1
ATOM 879 C C . GLN A 1 111 ? -10.495 8.741 6.398 1.00 88.75 111 GLN A C 1
ATOM 881 O O . GLN A 1 111 ? -9.343 8.973 6.051 1.00 88.75 111 GLN A O 1
ATOM 886 N N . SER A 1 112 ? -11.395 9.708 6.592 1.00 90.44 112 SER A N 1
ATOM 887 C CA . SER A 1 112 ? -11.085 11.120 6.372 1.00 90.44 112 SER A CA 1
ATOM 888 C C . SER A 1 112 ? -9.971 11.621 7.298 1.00 90.44 112 SER A C 1
ATOM 890 O O . SER A 1 112 ? -9.101 12.363 6.846 1.00 90.44 112 SER A O 1
ATOM 892 N N . ASP A 1 113 ? -9.978 11.229 8.574 1.00 91.56 113 ASP A N 1
ATOM 893 C CA . ASP A 1 113 ? -8.940 11.608 9.538 1.00 91.56 113 ASP A CA 1
ATOM 894 C C . ASP A 1 113 ? -7.583 10.983 9.158 1.00 91.56 113 ASP A C 1
ATOM 896 O O . ASP A 1 113 ? -6.554 11.665 9.158 1.00 91.56 113 ASP A O 1
ATOM 900 N N . PHE A 1 114 ? -7.588 9.706 8.758 1.00 89.38 114 PHE A N 1
ATOM 901 C CA . PHE A 1 114 ? -6.402 9.003 8.268 1.00 89.38 114 PHE A CA 1
ATOM 902 C C . PHE A 1 114 ? -5.817 9.669 7.018 1.00 89.38 114 PHE A C 1
ATOM 904 O O . PHE A 1 114 ? -4.611 9.907 6.950 1.00 89.38 114 PHE A O 1
ATOM 911 N N . GLU A 1 115 ? -6.663 10.000 6.041 1.00 88.12 115 GLU A N 1
ATOM 912 C CA . GLU A 1 115 ? -6.266 10.668 4.802 1.00 88.12 115 GLU A CA 1
ATOM 913 C C . GLU A 1 115 ? -5.658 12.045 5.062 1.00 88.12 115 GLU A C 1
ATOM 915 O O . GLU A 1 115 ? -4.596 12.352 4.522 1.00 88.12 115 GLU A O 1
ATOM 920 N N . ASN A 1 116 ? -6.291 12.860 5.908 1.00 91.12 116 ASN A N 1
ATOM 921 C CA . ASN A 1 116 ? -5.777 14.182 6.256 1.00 91.12 116 ASN A CA 1
ATOM 922 C C . ASN A 1 116 ? -4.390 14.080 6.905 1.00 91.12 116 ASN A C 1
ATOM 924 O O . ASN A 1 116 ? -3.462 14.767 6.483 1.00 91.12 116 ASN A O 1
ATOM 928 N N . CYS A 1 117 ? -4.212 13.156 7.853 1.00 91.81 117 CYS A N 1
ATOM 929 C CA . CYS A 1 117 ? -2.902 12.912 8.455 1.00 91.81 117 CYS A CA 1
ATOM 930 C C . CYS A 1 117 ? -1.866 12.423 7.430 1.00 91.81 117 CYS A C 1
ATOM 932 O O . CYS A 1 117 ? -0.712 12.861 7.445 1.00 91.81 117 CYS A O 1
ATOM 934 N N . LEU A 1 118 ? -2.254 11.533 6.510 1.00 88.06 118 LEU A N 1
ATOM 935 C CA . LEU A 1 118 ? -1.353 11.065 5.460 1.00 88.06 118 LEU A CA 1
ATOM 936 C C . LEU A 1 118 ? -0.928 12.213 4.538 1.00 88.06 118 LEU A C 1
ATOM 938 O O . LEU A 1 118 ? 0.248 12.297 4.192 1.00 88.06 118 LEU A O 1
ATOM 942 N N . MET A 1 119 ? -1.847 13.110 4.175 1.00 88.00 119 MET A N 1
ATOM 943 C CA . MET A 1 119 ? -1.558 14.290 3.355 1.00 88.00 119 MET A CA 1
ATOM 944 C C . MET A 1 119 ? -0.575 15.243 4.029 1.00 88.00 119 MET A C 1
ATOM 946 O O . MET A 1 119 ? 0.321 15.762 3.366 1.00 88.00 119 MET A O 1
ATOM 950 N N . GLU A 1 120 ? -0.688 15.433 5.343 1.00 90.25 120 GLU A N 1
ATOM 951 C CA . GLU A 1 120 ? 0.276 16.225 6.115 1.00 90.25 120 GLU A CA 1
ATOM 952 C C . GLU A 1 120 ? 1.677 15.596 6.101 1.00 90.25 120 GLU A C 1
ATOM 954 O O . GLU A 1 120 ? 2.683 16.302 6.019 1.00 90.25 120 GLU A O 1
ATOM 959 N N . LYS A 1 121 ? 1.758 14.261 6.132 1.00 84.88 121 LYS A N 1
ATOM 960 C CA . LYS A 1 121 ? 3.028 13.517 6.078 1.00 84.88 121 LYS A CA 1
ATOM 961 C C . LYS A 1 121 ? 3.564 13.314 4.660 1.00 84.88 121 LYS A C 1
ATOM 963 O O . LYS A 1 121 ? 4.749 13.017 4.496 1.00 84.88 121 LYS A O 1
ATOM 968 N N . PHE A 1 122 ? 2.727 13.480 3.639 1.00 84.81 122 PHE A N 1
ATOM 969 C CA . PHE A 1 122 ? 3.048 13.161 2.250 1.00 84.81 122 PHE A CA 1
ATOM 970 C C . PHE A 1 122 ? 4.323 13.851 1.735 1.00 84.81 122 PHE A C 1
ATOM 972 O O . PHE A 1 122 ? 5.146 13.156 1.137 1.00 84.81 122 PHE A O 1
ATOM 979 N N . PRO A 1 123 ? 4.585 15.149 2.009 1.00 85.50 123 PRO A N 1
ATOM 980 C CA . PRO A 1 123 ? 5.831 15.786 1.585 1.00 85.50 123 PRO A CA 1
ATOM 981 C C . PRO A 1 123 ? 7.089 15.090 2.121 1.00 85.50 123 PRO A C 1
ATOM 983 O O . PRO A 1 123 ? 8.060 14.938 1.383 1.00 85.50 123 PRO A O 1
ATOM 986 N N . ALA A 1 124 ? 7.074 14.621 3.373 1.00 84.50 124 ALA A N 1
ATOM 987 C CA . ALA A 1 124 ? 8.207 13.910 3.966 1.00 84.50 124 ALA A CA 1
ATOM 988 C C . ALA A 1 124 ? 8.404 12.524 3.332 1.00 84.50 124 ALA A C 1
ATOM 990 O O . ALA A 1 124 ? 9.532 12.138 3.028 1.00 84.50 124 ALA A O 1
ATOM 991 N N . VAL A 1 125 ? 7.306 11.809 3.065 1.00 82.19 125 VAL A N 1
ATOM 992 C CA . VAL A 1 125 ? 7.335 10.513 2.367 1.00 82.19 125 VAL A CA 1
ATOM 993 C C . VAL A 1 125 ? 7.907 10.672 0.956 1.00 82.19 125 VAL A C 1
ATOM 995 O O . VAL A 1 125 ? 8.784 9.910 0.553 1.00 82.19 125 VAL A O 1
ATOM 998 N N . ILE A 1 126 ? 7.464 11.692 0.215 1.00 82.81 126 ILE A N 1
ATOM 999 C CA . ILE A 1 126 ? 7.979 11.992 -1.126 1.00 82.81 126 ILE A CA 1
ATOM 1000 C C . ILE A 1 126 ? 9.441 12.422 -1.082 1.00 82.81 126 ILE A C 1
ATOM 1002 O O . ILE A 1 126 ? 10.218 11.974 -1.917 1.00 82.81 126 ILE A O 1
ATOM 1006 N N . TRP A 1 127 ? 9.852 13.230 -0.106 1.00 83.31 127 TRP A N 1
ATOM 1007 C CA . TRP A 1 127 ? 11.260 13.592 0.051 1.00 83.31 127 TRP A CA 1
ATOM 1008 C C . TRP A 1 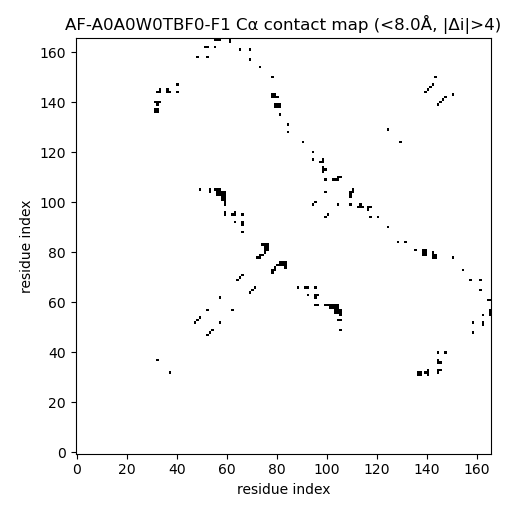127 ? 12.154 12.357 0.237 1.00 83.31 127 TRP A C 1
ATOM 1010 O O . TRP A 1 127 ? 13.247 12.288 -0.320 1.00 83.31 127 TRP A O 1
A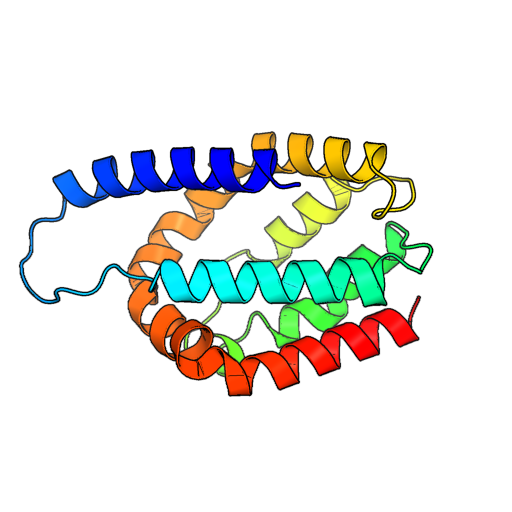TOM 1020 N N . GLN A 1 128 ? 11.677 11.357 0.981 1.00 82.12 128 GLN A N 1
ATOM 1021 C CA . GLN A 1 128 ? 12.442 10.145 1.276 1.00 82.12 128 GLN A CA 1
ATOM 1022 C C . GLN A 1 128 ? 12.420 9.114 0.142 1.00 82.12 128 GLN A C 1
ATOM 1024 O O . GLN A 1 128 ? 13.425 8.441 -0.083 1.00 82.12 128 GLN A O 1
ATOM 1029 N N . PHE A 1 129 ? 11.303 8.973 -0.576 1.00 86.44 129 PHE A N 1
ATOM 1030 C CA . PHE A 1 129 ? 11.151 7.939 -1.607 1.00 86.44 129 PHE A CA 1
ATOM 1031 C C . PHE A 1 129 ? 11.204 8.458 -3.039 1.00 86.44 129 PHE A C 1
ATOM 1033 O O . PHE A 1 129 ? 11.346 7.650 -3.948 1.00 86.44 129 PHE A O 1
ATOM 1040 N N . GLY A 1 130 ? 11.105 9.766 -3.267 1.00 86.25 130 GLY A N 1
ATOM 1041 C CA . GLY A 1 130 ? 10.971 10.350 -4.602 1.00 86.25 130 GLY A CA 1
ATOM 1042 C C . GLY A 1 130 ? 12.134 9.997 -5.525 1.00 86.25 130 GLY A C 1
ATOM 1043 O O . GLY A 1 130 ? 11.904 9.535 -6.639 1.00 86.25 130 GLY A O 1
ATOM 1044 N N . LEU A 1 131 ? 13.373 10.128 -5.036 1.00 86.75 131 LEU A N 1
ATOM 1045 C CA . LEU A 1 1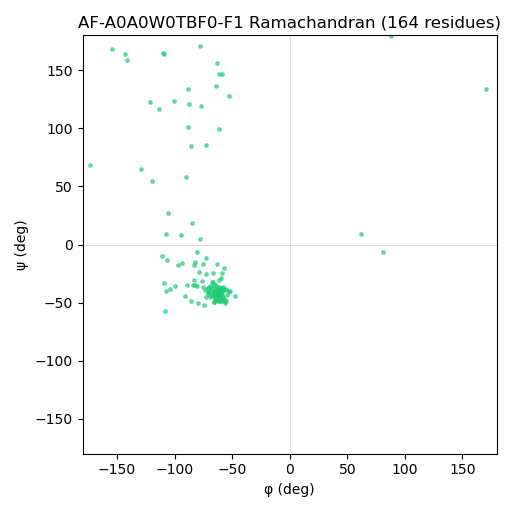31 ? 14.567 9.729 -5.792 1.00 86.75 131 LEU A CA 1
ATOM 1046 C C . LEU A 1 131 ? 14.577 8.225 -6.077 1.00 86.75 131 LEU A C 1
ATOM 1048 O O . LEU A 1 131 ? 14.741 7.824 -7.223 1.00 86.75 131 LEU A O 1
ATOM 1052 N N . TRP A 1 132 ? 14.309 7.395 -5.065 1.00 91.81 132 TRP A N 1
ATOM 1053 C CA . TRP A 1 132 ? 14.262 5.941 -5.240 1.00 91.81 132 TRP A CA 1
ATOM 1054 C C . TRP A 1 132 ? 13.178 5.517 -6.244 1.00 91.81 132 TRP A C 1
ATOM 1056 O O . TRP A 1 132 ? 13.418 4.643 -7.073 1.00 91.81 132 TRP A O 1
ATOM 1066 N N . LEU A 1 133 ? 12.001 6.148 -6.214 1.00 88.94 133 LEU A N 1
ATOM 1067 C CA . LEU A 1 133 ? 10.919 5.894 -7.166 1.00 88.94 133 LEU A CA 1
ATOM 1068 C C . LEU A 1 133 ? 11.324 6.285 -8.587 1.00 88.94 133 LEU A C 1
ATOM 1070 O O . LEU A 1 133 ? 11.067 5.516 -9.507 1.00 88.94 133 LEU A O 1
ATOM 1074 N N . ALA A 1 134 ? 11.971 7.440 -8.765 1.00 88.25 134 ALA A N 1
ATOM 1075 C CA . ALA A 1 134 ? 12.452 7.886 -10.069 1.00 88.25 134 ALA A CA 1
ATOM 1076 C C . ALA A 1 134 ? 13.523 6.937 -10.633 1.00 88.25 134 ALA A C 1
ATOM 1078 O O . ALA A 1 134 ? 13.430 6.521 -11.784 1.00 88.25 134 ALA A O 1
ATOM 1079 N N . GLU A 1 135 ? 14.492 6.534 -9.809 1.00 90.19 135 GLU A N 1
ATOM 1080 C CA . GLU A 1 135 ? 15.582 5.629 -10.199 1.00 90.19 135 GLU A CA 1
ATOM 1081 C C . GLU A 1 135 ? 15.100 4.211 -10.530 1.00 90.19 135 GLU A C 1
ATOM 1083 O O . GLU A 1 135 ? 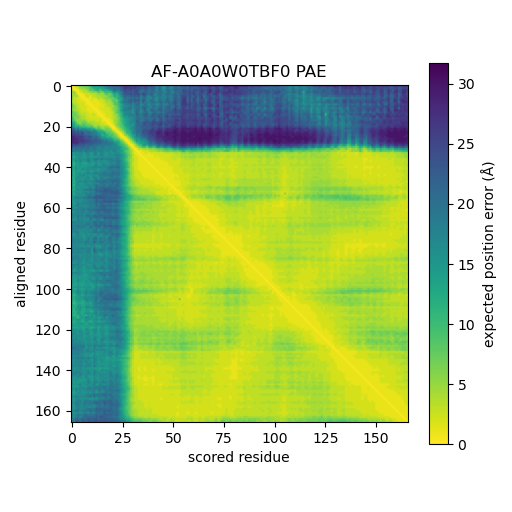15.677 3.542 -11.385 1.00 90.19 135 GLU A O 1
ATOM 1088 N N . ASN A 1 136 ? 14.044 3.740 -9.864 1.00 91.12 136 ASN A N 1
ATOM 1089 C CA . ASN A 1 136 ? 13.555 2.367 -9.999 1.00 91.12 136 ASN A CA 1
ATOM 1090 C C . ASN A 1 136 ? 12.241 2.264 -10.783 1.00 91.12 136 ASN A C 1
ATOM 1092 O O . ASN A 1 136 ? 11.645 1.183 -10.839 1.00 91.12 136 ASN A O 1
ATOM 1096 N N . CYS A 1 137 ? 11.785 3.360 -11.396 1.00 90.12 137 CYS A N 1
ATOM 1097 C CA . CYS A 1 137 ? 10.470 3.438 -12.018 1.00 90.12 137 CYS A CA 1
ATOM 1098 C C . CYS A 1 137 ? 10.254 2.332 -13.058 1.00 90.12 137 CYS A C 1
ATOM 1100 O O . CYS A 1 137 ? 9.260 1.610 -12.986 1.00 90.12 137 CYS A O 1
ATOM 1102 N N . ASP A 1 138 ? 11.209 2.128 -13.968 1.00 90.88 138 ASP A N 1
ATOM 1103 C CA . ASP A 1 138 ? 11.094 1.122 -15.029 1.00 90.88 138 ASP A CA 1
ATOM 1104 C C . ASP A 1 138 ? 10.960 -0.295 -14.469 1.00 90.88 138 ASP A C 1
ATOM 1106 O O . ASP A 1 138 ? 10.158 -1.105 -14.948 1.00 90.88 138 ASP A O 1
ATOM 1110 N N . ALA A 1 139 ? 11.723 -0.598 -13.417 1.00 92.44 139 ALA A N 1
ATOM 1111 C CA . ALA A 1 139 ? 11.662 -1.893 -12.765 1.00 92.44 139 ALA A CA 1
ATOM 1112 C C . ALA A 1 139 ? 10.308 -2.098 -12.076 1.00 92.44 139 ALA A C 1
ATOM 1114 O O . ALA A 1 139 ? 9.711 -3.164 -12.231 1.00 92.44 139 ALA A O 1
ATOM 1115 N N . LEU A 1 140 ? 9.791 -1.085 -11.379 1.00 91.56 140 LEU A N 1
ATOM 1116 C CA . LEU A 1 140 ? 8.478 -1.138 -10.734 1.00 91.56 140 LEU A CA 1
ATOM 1117 C C . LEU A 1 140 ? 7.352 -1.258 -11.763 1.00 91.56 140 LEU A C 1
ATOM 1119 O O . LEU A 1 140 ? 6.471 -2.107 -11.618 1.00 91.56 140 LEU A O 1
ATOM 1123 N N . ASN A 1 141 ? 7.406 -0.469 -12.835 1.00 91.06 141 ASN A N 1
ATOM 1124 C CA . ASN A 1 141 ? 6.430 -0.505 -13.914 1.00 91.06 141 ASN A CA 1
ATOM 1125 C C . ASN A 1 141 ? 6.397 -1.897 -14.560 1.00 91.06 141 ASN A C 1
ATOM 1127 O O . ASN A 1 141 ? 5.342 -2.520 -14.654 1.00 91.06 141 ASN A O 1
ATOM 1131 N N . LYS A 1 142 ? 7.562 -2.454 -14.904 1.00 93.50 142 LYS A N 1
ATOM 1132 C CA . LYS A 1 142 ? 7.668 -3.795 -15.491 1.00 93.50 142 LYS A CA 1
ATOM 1133 C C . LYS A 1 142 ? 7.199 -4.902 -14.546 1.00 93.50 142 LYS A C 1
ATOM 1135 O O . LYS A 1 142 ? 6.487 -5.809 -14.974 1.00 93.50 142 LYS A O 1
ATOM 1140 N N . ASN A 1 143 ? 7.622 -4.870 -13.284 1.00 93.00 143 ASN A N 1
ATOM 1141 C CA . ASN A 1 143 ? 7.382 -5.976 -12.358 1.00 93.00 143 ASN A CA 1
ATOM 1142 C C . ASN A 1 143 ? 6.002 -5.931 -11.708 1.00 93.00 143 ASN A C 1
ATOM 1144 O O . ASN A 1 143 ? 5.472 -6.994 -11.393 1.00 93.00 143 ASN A O 1
ATOM 1148 N N . ILE A 1 144 ? 5.432 -4.746 -11.497 1.00 92.75 144 ILE A N 1
ATOM 1149 C CA . ILE A 1 144 ? 4.167 -4.571 -10.777 1.00 92.75 144 ILE A CA 1
ATOM 1150 C C . ILE A 1 144 ? 3.051 -4.188 -11.738 1.00 92.75 144 ILE A C 1
ATOM 1152 O O . ILE A 1 144 ? 2.053 -4.896 -11.808 1.00 92.75 144 ILE A O 1
ATOM 1156 N N . VAL A 1 145 ? 3.217 -3.090 -12.478 1.00 92.81 145 VAL A N 1
ATOM 1157 C CA . VAL A 1 145 ? 2.126 -2.486 -13.259 1.00 92.81 145 VAL A CA 1
ATOM 1158 C C . VAL A 1 145 ? 1.810 -3.311 -14.505 1.00 92.81 145 VAL A C 1
ATOM 1160 O O . VAL A 1 145 ? 0.672 -3.720 -14.722 1.00 92.81 145 VAL A O 1
ATOM 1163 N N . LEU A 1 146 ? 2.825 -3.624 -15.309 1.00 92.50 146 LEU A N 1
ATOM 1164 C CA . LEU A 1 146 ? 2.661 -4.417 -16.528 1.00 92.50 146 LEU A CA 1
ATOM 1165 C C . LEU A 1 146 ? 2.388 -5.898 -16.236 1.00 92.50 146 LEU A C 1
ATOM 1167 O O . LEU A 1 146 ? 1.757 -6.569 -17.045 1.00 92.50 146 LEU A O 1
ATOM 1171 N N . ASN A 1 147 ? 2.821 -6.395 -15.075 1.00 94.25 147 ASN A N 1
ATOM 1172 C CA . ASN A 1 147 ? 2.613 -7.778 -14.635 1.00 94.25 147 ASN A CA 1
ATOM 1173 C C . ASN A 1 147 ? 1.538 -7.894 -13.535 1.00 94.25 147 ASN A C 1
ATOM 1175 O O . ASN A 1 147 ? 1.581 -8.799 -12.692 1.00 94.25 147 ASN A O 1
ATOM 1179 N N . TRP A 1 148 ? 0.582 -6.958 -13.515 1.00 94.38 148 TRP A N 1
ATOM 1180 C CA . TRP A 1 148 ? -0.399 -6.863 -12.439 1.00 94.38 148 TRP A CA 1
ATOM 1181 C C . TRP A 1 148 ? -1.220 -8.134 -12.270 1.00 94.38 148 TRP A C 1
ATOM 1183 O O . TRP A 1 148 ? -1.393 -8.569 -11.140 1.00 94.38 148 TRP A O 1
ATOM 1193 N N . ASP A 1 149 ? -1.653 -8.790 -13.347 1.00 95.12 149 ASP A N 1
ATOM 1194 C CA . ASP A 1 149 ? -2.491 -9.995 -13.253 1.00 95.12 149 ASP A CA 1
ATOM 1195 C C . ASP A 1 149 ? -1.855 -11.093 -12.387 1.00 95.12 149 ASP A C 1
ATOM 1197 O O . ASP A 1 149 ? -2.527 -11.725 -11.569 1.00 95.12 149 ASP A O 1
ATOM 1201 N N . SER A 1 150 ? -0.535 -11.275 -12.496 1.00 94.69 150 SER A N 1
ATOM 1202 C CA . SER A 1 150 ? 0.213 -12.201 -11.643 1.00 94.69 150 SER A CA 1
ATOM 1203 C C . SER A 1 150 ? 0.365 -11.665 -10.214 1.00 94.69 150 SER A C 1
ATOM 1205 O O . SER A 1 150 ? 0.129 -12.388 -9.242 1.00 94.69 150 SER A O 1
ATOM 1207 N N . LYS A 1 151 ? 0.725 -10.385 -10.057 1.00 91.06 151 LYS A N 1
ATOM 1208 C CA . LYS A 1 151 ? 0.949 -9.761 -8.739 1.00 91.06 151 LYS A CA 1
ATOM 1209 C C . LYS A 1 151 ? -0.334 -9.635 -7.917 1.00 91.06 151 LYS A C 1
ATOM 1211 O O . LYS A 1 151 ? -0.299 -9.813 -6.700 1.00 91.06 151 LYS A O 1
ATOM 1216 N N . LYS A 1 152 ? -1.470 -9.434 -8.575 1.00 93.25 152 LYS A N 1
ATOM 1217 C CA . LYS A 1 152 ? -2.817 -9.385 -8.007 1.00 93.25 152 LYS A CA 1
ATOM 1218 C C . LYS A 1 152 ? -3.149 -10.646 -7.225 1.00 93.25 152 LYS A C 1
ATOM 1220 O O . LYS A 1 152 ? -3.758 -10.545 -6.166 1.00 93.25 152 LYS A O 1
ATOM 1225 N N . LEU A 1 153 ? -2.726 -11.826 -7.689 1.00 94.38 153 LEU A N 1
ATOM 1226 C CA . LEU A 1 153 ? -2.945 -13.085 -6.964 1.00 94.38 153 LEU A CA 1
ATOM 1227 C C . LEU A 1 153 ? -2.204 -13.107 -5.623 1.00 94.38 153 LEU A C 1
ATOM 1229 O O . LEU A 1 153 ? -2.766 -13.529 -4.613 1.00 94.38 153 LEU A O 1
ATOM 1233 N N . VAL A 1 154 ? -0.970 -12.597 -5.598 1.00 91.38 154 VAL A N 1
ATOM 1234 C CA . VAL A 1 154 ? -0.191 -12.459 -4.361 1.00 91.38 154 VAL A CA 1
ATOM 1235 C C . VAL A 1 154 ? -0.873 -11.471 -3.419 1.00 91.38 154 VAL A C 1
ATOM 1237 O O . VAL A 1 154 ? -1.087 -11.792 -2.252 1.00 91.38 154 VAL A O 1
ATOM 1240 N N . VAL A 1 155 ? -1.270 -10.299 -3.926 1.00 91.31 155 VAL A N 1
ATOM 1241 C CA . VAL A 1 155 ? -1.951 -9.272 -3.122 1.00 91.31 155 VAL A CA 1
ATOM 1242 C C . VAL A 1 155 ? -3.274 -9.794 -2.561 1.00 91.31 155 VAL A C 1
ATOM 1244 O O . VAL A 1 155 ? -3.519 -9.651 -1.366 1.00 91.31 155 VAL A O 1
ATOM 1247 N N . ARG A 1 156 ? -4.082 -10.487 -3.371 1.00 90.81 156 ARG A N 1
ATOM 1248 C CA . ARG A 1 156 ? -5.312 -11.151 -2.916 1.00 90.81 156 ARG A CA 1
ATOM 1249 C C . ARG A 1 156 ? -5.043 -12.156 -1.806 1.00 90.81 156 ARG A C 1
ATOM 1251 O O . ARG A 1 156 ? -5.718 -12.109 -0.788 1.00 90.81 156 ARG A O 1
ATOM 1258 N N . GLY A 1 157 ? -4.027 -13.008 -1.950 1.00 90.31 157 GLY A N 1
ATOM 1259 C CA . GLY A 1 157 ? -3.649 -13.958 -0.900 1.00 90.31 157 GLY A CA 1
ATOM 1260 C C . GLY A 1 157 ? -3.287 -13.272 0.424 1.00 90.31 157 GLY A C 1
ATOM 1261 O O . GLY A 1 157 ? -3.655 -13.757 1.494 1.00 90.31 157 GLY A O 1
ATOM 1262 N N . LEU A 1 158 ? -2.618 -12.116 0.367 1.00 90.00 158 LEU A N 1
ATOM 1263 C CA . LEU A 1 158 ? -2.311 -11.316 1.556 1.00 90.00 158 LEU A CA 1
ATOM 1264 C C . LEU A 1 158 ? -3.560 -10.662 2.157 1.00 90.00 158 LEU A C 1
ATOM 1266 O O . LEU A 1 158 ? -3.707 -10.679 3.377 1.00 90.00 158 LEU A O 1
ATOM 1270 N N . ILE A 1 159 ? -4.467 -10.138 1.329 1.00 87.88 159 ILE A N 1
ATOM 1271 C CA . ILE A 1 159 ? -5.755 -9.588 1.778 1.00 87.88 159 ILE A CA 1
ATOM 1272 C C . ILE A 1 159 ? -6.588 -10.682 2.455 1.00 87.88 159 ILE A C 1
ATOM 1274 O O . ILE A 1 159 ? -7.070 -10.478 3.564 1.00 87.88 159 ILE A O 1
ATOM 1278 N N . SER A 1 160 ? -6.689 -11.876 1.868 1.00 90.69 160 SER A N 1
ATOM 1279 C CA . SER A 1 160 ? -7.399 -13.001 2.487 1.00 90.69 160 SER A CA 1
ATOM 1280 C C . SER A 1 160 ? -6.766 -13.420 3.819 1.00 90.69 160 SER A C 1
ATOM 1282 O O . SER A 1 160 ? -7.483 -13.664 4.788 1.00 90.69 160 SER A O 1
ATOM 1284 N N 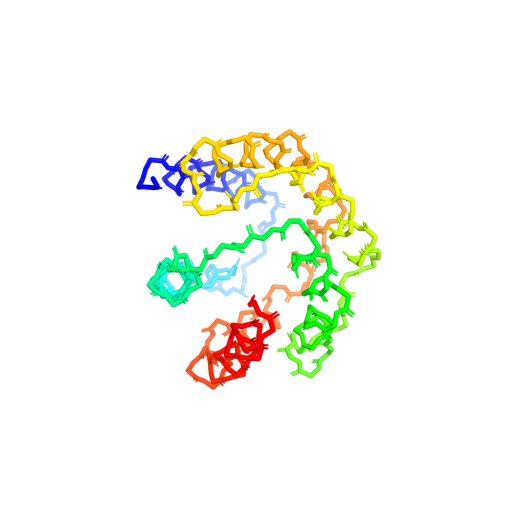. ALA A 1 161 ? -5.431 -13.455 3.905 1.00 89.12 161 ALA A N 1
ATOM 1285 C CA . ALA A 1 161 ? -4.726 -13.737 5.157 1.00 89.12 161 ALA A CA 1
ATOM 1286 C C . ALA A 1 161 ? -4.968 -12.656 6.223 1.00 89.12 161 ALA A C 1
ATOM 1288 O O . ALA A 1 161 ? -5.057 -12.970 7.409 1.00 89.12 161 ALA A O 1
ATOM 1289 N N . PHE A 1 162 ? -5.089 -11.393 5.808 1.00 89.12 162 PHE A N 1
ATOM 1290 C CA . PHE A 1 162 ? -5.463 -10.299 6.693 1.00 89.12 162 PHE A CA 1
ATOM 1291 C C . PHE A 1 162 ? -6.895 -10.453 7.202 1.00 89.12 162 PHE A C 1
ATOM 1293 O O . PHE A 1 162 ? -7.106 -10.422 8.408 1.00 89.12 162 PHE A O 1
ATOM 1300 N N . ILE A 1 163 ? -7.857 -10.704 6.311 1.00 88.44 163 ILE A N 1
ATOM 1301 C CA . ILE A 1 163 ? -9.267 -10.911 6.670 1.00 88.44 163 ILE A CA 1
ATOM 1302 C C . ILE A 1 163 ? -9.427 -12.090 7.632 1.00 88.44 163 ILE A C 1
ATOM 1304 O O . ILE A 1 163 ? -10.185 -11.985 8.586 1.00 88.44 163 ILE A O 1
ATOM 1308 N N . ALA A 1 164 ? -8.688 -13.185 7.436 1.00 90.88 164 ALA A N 1
ATOM 1309 C CA . ALA A 1 164 ? -8.705 -14.332 8.347 1.00 90.88 164 ALA A CA 1
ATOM 1310 C C . ALA A 1 164 ? -8.191 -14.003 9.764 1.00 90.88 164 ALA A C 1
ATOM 1312 O O . ALA A 1 164 ? -8.404 -14.782 10.693 1.00 90.88 164 ALA A O 1
ATOM 1313 N N . LYS A 1 165 ? -7.485 -12.877 9.927 1.00 87.75 165 LYS A N 1
ATOM 1314 C CA . LYS A 1 165 ? -6.961 -12.394 11.207 1.00 87.75 165 LYS A CA 1
ATOM 1315 C C . LYS A 1 165 ? -7.865 -11.347 11.882 1.00 87.75 165 LYS A C 1
ATOM 1317 O O . LYS A 1 165 ? -7.664 -11.102 13.077 1.00 87.75 165 LYS A O 1
ATOM 1322 N N . LEU A 1 166 ? -8.790 -10.731 11.136 1.00 84.81 166 LEU A N 1
ATOM 1323 C CA . LEU A 1 166 ? -9.783 -9.763 11.626 1.00 84.81 166 LEU A CA 1
ATOM 1324 C C . LEU A 1 166 ? -10.882 -10.457 12.436 1.00 84.81 166 LEU A C 1
ATOM 1326 O O . LEU A 1 166 ? -11.198 -9.928 13.523 1.00 84.81 166 LEU A O 1
#

Organism: NCBI:txid1212489

Foldseek 3Di:
DVVLVVVVVVVVVVVVVVVVVVDPDDDDPAPQANVVLVVVLVVVVCCCCVVQVLVDQAWLVLQLCCLVPPVVVCQDCVNQVDHHFPCPSVVSNCLSCPQHVGGGCNDPVSVVSSSVSCVVCVVVVCVRCVVVCVVCRVSRNVRPRVCVVVSVVSVVVSSVVSSVVD

Solvent-accessible surface area (backbone atoms only — not comparable to full-atom values): 9389 Å² total; per-residue (Å²): 110,81,72,54,57,54,53,53,50,51,53,50,50,56,48,50,55,60,54,55,74,75,59,88,70,97,84,73,98,64,67,78,51,57,59,70,55,45,52,51,53,50,53,53,49,48,51,49,44,56,67,66,47,45,77,48,82,42,41,43,70,55,54,54,48,41,59,70,68,48,42,58,70,54,59,27,40,88,50,35,63,42,77,57,64,85,65,52,67,59,54,50,51,49,49,50,56,71,31,40,72,65,64,42,60,64,38,71,68,42,39,51,52,27,49,53,43,47,60,73,45,39,66,61,53,44,70,71,41,44,63,57,48,66,76,40,26,69,45,36,26,55,42,41,56,76,34,30,81,65,48,48,55,56,52,49,54,50,50,53,56,49,54,76,70,102